Protein AF-A0A5C8QB79-F1 (afdb_monomer)

Foldseek 3Di:
DPPPPPVLDDPVLVVQLVVLVVVLVVQVVVLVVVCVVVVHDPVDDDPVSVVSNVVSVVVSVVSNVVSVVVSVVVVDPD

Solvent-accessible surface area (backbone atoms only — not comparable to full-atom values): 4676 Å² total; per-residue (Å²): 134,89,74,77,69,76,81,82,53,58,74,69,56,49,50,50,51,52,50,49,51,49,53,49,52,51,52,50,51,49,52,54,49,51,36,54,74,69,71,48,52,87,90,63,63,52,71,69,54,53,50,54,53,50,51,52,51,51,52,50,52,49,54,54,48,53,55,52,50,52,56,54,56,72,71,62,85,126

Sequence (78 aa):
MFTLGPRILGPGHRTALVWIAAAFCLGLSGILTWQAQRGQPVTSPDSATGFVLTALAVVAATATITVSLHVRARRRPG

pLDDT: mean 78.66, std 12.14, range [46.16, 91.56]

Radius of gyration: 16.86 Å; Cα contacts (8 Å, |Δi|>4): 30; chains: 1; bounding box: 34×18×47 Å

Mean predicted aligned error: 9.57 Å

Secondary structure (DSSP, 8-state):
-----GGGS-HHHHHHHHHHHHHHHHHHHHHHHHHHHTT--TTS--HHHHHHHHHHHHHHHHHHHHHHHHHHHHT---

Structure (mmCIF, N/CA/C/O backbone):
data_AF-A0A5C8QB79-F1
#
_entry.id   AF-A0A5C8QB79-F1
#
loop_
_atom_site.group_PDB
_atom_site.id
_atom_site.type_symbol
_atom_site.label_atom_id
_atom_site.label_alt_id
_atom_site.label_comp_id
_atom_site.label_asym_id
_atom_site.label_entity_id
_atom_site.label_seq_id
_atom_site.pdbx_PDB_ins_code
_atom_site.Cartn_x
_atom_site.Cartn_y
_atom_site.Cartn_z
_atom_site.occupancy
_atom_site.B_iso_or_equiv
_atom_site.auth_seq_id
_atom_site.auth_comp_id
_atom_site.auth_asym_id
_atom_site.auth_atom_id
_atom_site.pdbx_PDB_model_num
ATOM 1 N N . MET A 1 1 ? -17.035 5.049 -25.027 1.00 46.16 1 MET A N 1
ATOM 2 C CA . MET A 1 1 ? -16.621 3.856 -24.258 1.00 46.16 1 MET A CA 1
ATOM 3 C C . MET A 1 1 ? -15.097 3.870 -24.188 1.00 46.16 1 MET A C 1
ATOM 5 O O . MET A 1 1 ? -14.447 3.537 -25.167 1.00 46.16 1 MET A O 1
ATOM 9 N N . PHE A 1 2 ? -14.528 4.419 -23.109 1.00 48.53 2 PHE A N 1
ATOM 10 C CA . PHE A 1 2 ? -13.079 4.587 -22.932 1.00 48.53 2 PHE A CA 1
ATOM 11 C C . PHE A 1 2 ? -12.419 3.237 -22.627 1.00 48.53 2 PHE A C 1
ATOM 13 O O . PHE A 1 2 ? -12.107 2.921 -21.483 1.00 48.53 2 PHE A O 1
ATOM 20 N N . THR A 1 3 ? -12.193 2.416 -23.646 1.00 53.34 3 THR A N 1
ATOM 21 C CA . THR A 1 3 ? -11.269 1.287 -23.540 1.00 53.34 3 THR A CA 1
ATOM 22 C C . THR A 1 3 ? -9.865 1.831 -23.773 1.00 53.34 3 THR A C 1
ATOM 24 O O . THR A 1 3 ? -9.339 1.788 -24.883 1.00 53.34 3 THR A O 1
ATOM 27 N N . LEU A 1 4 ? -9.258 2.399 -22.724 1.00 56.19 4 LEU A N 1
ATOM 28 C CA . LEU A 1 4 ? -7.823 2.682 -22.715 1.00 56.19 4 LEU A CA 1
ATOM 29 C C . LEU A 1 4 ? -7.112 1.333 -22.901 1.00 56.19 4 LEU A C 1
ATOM 31 O O . LEU A 1 4 ? -6.984 0.541 -21.968 1.00 56.19 4 LEU A O 1
ATOM 35 N N . GLY A 1 5 ? -6.749 1.025 -24.146 1.00 49.91 5 GLY A N 1
ATOM 36 C CA . GLY A 1 5 ? -6.171 -0.252 -24.527 1.00 49.91 5 GLY A CA 1
ATOM 37 C C . GLY A 1 5 ? -4.945 -0.532 -23.657 1.00 49.91 5 GLY A C 1
ATOM 38 O O . GLY A 1 5 ? -3.981 0.234 -23.700 1.00 49.91 5 GLY A O 1
ATOM 39 N N . PRO A 1 6 ? -4.908 -1.633 -22.891 1.00 58.94 6 PRO A N 1
ATOM 40 C CA . PRO A 1 6 ? -3.874 -1.847 -21.880 1.00 58.94 6 PRO A CA 1
ATOM 41 C C . PRO A 1 6 ? -2.493 -2.178 -22.501 1.00 58.94 6 PRO A C 1
ATOM 43 O O . PRO A 1 6 ? -1.542 -2.557 -21.815 1.00 58.94 6 PRO A O 1
ATOM 46 N N . ARG A 1 7 ? -2.350 -2.055 -23.826 1.00 55.97 7 ARG A N 1
ATOM 47 C CA . ARG A 1 7 ? -1.180 -2.435 -24.634 1.00 55.97 7 ARG A CA 1
ATOM 48 C C . ARG A 1 7 ? 0.033 -1.502 -24.492 1.00 55.97 7 ARG A C 1
ATOM 50 O O . ARG A 1 7 ? 1.055 -1.751 -25.115 1.00 55.97 7 ARG A O 1
ATOM 57 N N . ILE A 1 8 ? -0.047 -0.454 -23.671 1.00 57.78 8 ILE A N 1
ATOM 58 C CA . ILE A 1 8 ? 1.033 0.535 -23.504 1.00 57.78 8 ILE A CA 1
ATOM 59 C C . ILE A 1 8 ? 2.058 0.100 -22.431 1.00 57.78 8 ILE A C 1
ATOM 61 O O . ILE A 1 8 ? 3.216 0.514 -22.489 1.00 57.78 8 ILE A O 1
ATOM 65 N N . LEU A 1 9 ? 1.705 -0.784 -21.492 1.00 60.09 9 LEU A N 1
ATOM 66 C CA . LEU A 1 9 ? 2.655 -1.327 -20.511 1.00 60.09 9 LEU A CA 1
ATOM 67 C C . LEU A 1 9 ? 3.110 -2.728 -20.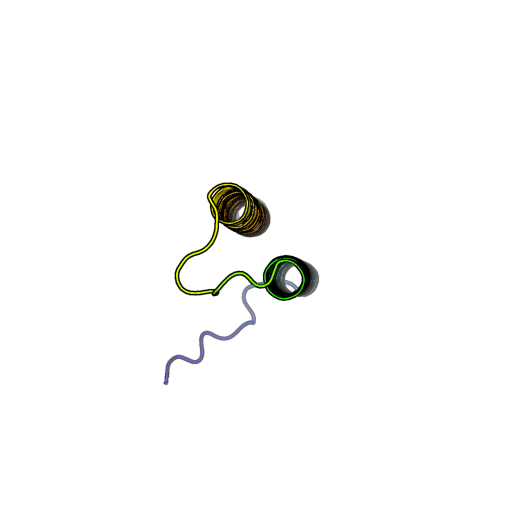930 1.00 60.09 9 LEU A C 1
ATOM 69 O O . LEU A 1 9 ? 2.282 -3.623 -21.092 1.00 60.09 9 LEU A O 1
ATOM 73 N N . GLY A 1 10 ? 4.425 -2.921 -21.080 1.00 67.88 10 GLY A N 1
ATOM 74 C CA . GLY A 1 10 ? 5.003 -4.239 -21.356 1.00 67.88 10 GLY A CA 1
ATOM 75 C C . GLY A 1 10 ? 4.621 -5.279 -20.283 1.00 67.88 10 GLY A C 1
ATOM 76 O O . GLY A 1 10 ? 4.330 -4.887 -19.147 1.00 67.88 10 GLY A O 1
ATOM 77 N N . PRO A 1 11 ? 4.643 -6.591 -20.597 1.00 72.44 11 PRO A N 1
ATOM 78 C CA . PRO A 1 11 ? 4.129 -7.657 -19.721 1.00 72.44 11 PRO A CA 1
ATOM 79 C C . PRO A 1 11 ? 4.675 -7.624 -18.281 1.00 72.44 11 PRO A C 1
ATOM 81 O O . PRO A 1 11 ? 3.926 -7.826 -17.323 1.00 72.44 11 PRO A O 1
ATOM 84 N N . GLY A 1 12 ? 5.957 -7.278 -18.114 1.00 73.62 12 GLY A N 1
ATOM 85 C CA . GLY A 1 12 ? 6.592 -7.147 -16.797 1.00 73.62 12 GLY A CA 1
ATOM 86 C C . GLY A 1 12 ? 6.055 -5.985 -15.951 1.00 73.62 12 GLY A C 1
ATOM 87 O O . GLY A 1 12 ? 5.891 -6.132 -14.745 1.00 73.62 12 GLY A O 1
ATOM 88 N N . HIS A 1 13 ? 5.695 -4.852 -16.565 1.00 78.12 13 HIS A N 1
ATOM 89 C CA . HIS A 1 13 ? 5.171 -3.689 -15.834 1.00 78.12 13 HIS A CA 1
ATOM 90 C C . HIS A 1 13 ? 3.730 -3.905 -15.376 1.00 78.12 13 HIS A C 1
ATOM 92 O O . HIS A 1 13 ? 3.366 -3.491 -14.279 1.00 78.12 13 HIS A O 1
ATOM 98 N N . ARG A 1 14 ? 2.913 -4.594 -16.185 1.00 79.94 14 ARG A N 1
ATOM 99 C CA . ARG A 1 14 ? 1.578 -5.017 -15.742 1.00 79.94 14 ARG A CA 1
ATOM 100 C C . ARG A 1 14 ? 1.664 -5.962 -14.551 1.00 79.94 14 ARG A C 1
ATOM 102 O O . ARG A 1 14 ? 0.945 -5.765 -13.583 1.00 79.94 14 ARG A O 1
ATOM 109 N N . THR A 1 15 ? 2.566 -6.940 -14.614 1.00 85.31 15 THR A N 1
ATOM 110 C CA . THR A 1 15 ? 2.800 -7.880 -13.510 1.00 85.31 15 THR A CA 1
ATOM 111 C C . THR A 1 15 ? 3.211 -7.136 -12.241 1.00 85.31 15 THR A C 1
ATOM 113 O O . THR A 1 15 ? 2.620 -7.364 -11.191 1.00 85.31 15 THR A O 1
ATOM 116 N N . ALA A 1 16 ? 4.139 -6.179 -12.340 1.00 82.56 16 ALA A N 1
ATOM 117 C CA . ALA A 1 16 ? 4.542 -5.350 -11.205 1.00 82.56 16 ALA A CA 1
ATOM 118 C C . ALA A 1 16 ? 3.370 -4.548 -10.609 1.00 82.56 16 ALA A C 1
ATOM 120 O O . ALA A 1 16 ? 3.200 -4.540 -9.395 1.00 82.56 16 ALA A O 1
ATOM 121 N N . LEU A 1 17 ? 2.524 -3.925 -11.438 1.00 83.19 17 LEU A N 1
ATOM 122 C CA . LEU A 1 17 ? 1.347 -3.193 -10.952 1.00 83.19 17 LEU A CA 1
ATOM 123 C C . LEU A 1 17 ? 0.315 -4.104 -10.285 1.00 83.19 17 LEU A C 1
ATOM 125 O O . LEU A 1 17 ? -0.251 -3.726 -9.264 1.00 83.19 17 LEU A O 1
ATOM 129 N N . VAL A 1 18 ? 0.086 -5.302 -10.829 1.00 89.25 18 VAL A N 1
ATOM 130 C CA . VAL A 1 18 ? -0.805 -6.294 -10.211 1.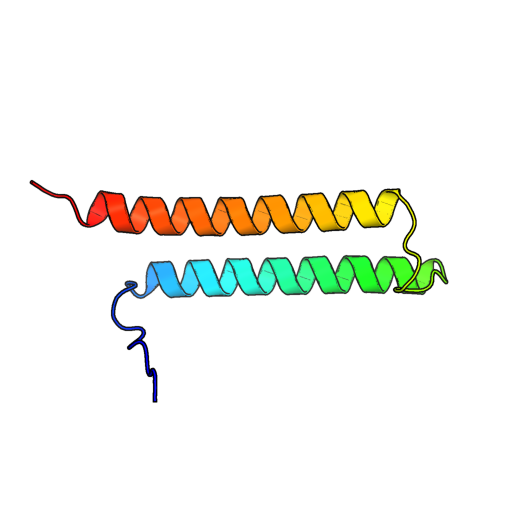00 89.25 18 VAL A CA 1
ATOM 131 C C . VAL A 1 18 ? -0.260 -6.723 -8.851 1.00 89.25 18 VAL A C 1
ATOM 133 O O . VAL A 1 18 ? -1.023 -6.780 -7.892 1.00 89.25 18 VAL A O 1
ATOM 136 N N . TRP A 1 19 ? 1.051 -6.943 -8.731 1.00 90.75 19 TRP A N 1
ATOM 137 C CA . TRP A 1 19 ? 1.683 -7.248 -7.44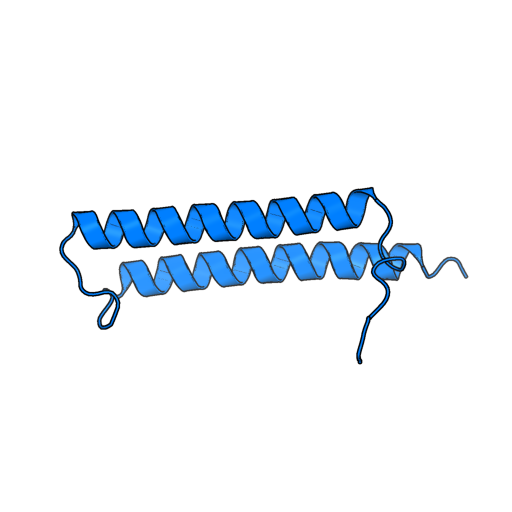6 1.00 90.75 19 TRP A CA 1
ATOM 138 C C . TRP A 1 19 ? 1.589 -6.095 -6.447 1.00 90.75 19 TRP A C 1
ATOM 140 O O . TRP A 1 19 ? 1.288 -6.338 -5.282 1.00 90.75 19 TRP A O 1
ATOM 150 N N . ILE A 1 20 ? 1.782 -4.848 -6.887 1.00 87.62 20 ILE A N 1
ATOM 151 C CA . ILE A 1 20 ? 1.599 -3.662 -6.035 1.00 87.62 20 ILE A CA 1
ATOM 152 C C . ILE A 1 20 ? 0.148 -3.583 -5.544 1.00 87.62 20 ILE A C 1
ATOM 154 O O . ILE A 1 20 ? -0.085 -3.388 -4.352 1.00 87.62 20 ILE A O 1
ATOM 158 N N . ALA A 1 21 ? -0.826 -3.783 -6.435 1.00 85.81 21 ALA A N 1
ATOM 159 C CA . ALA A 1 21 ? -2.242 -3.778 -6.081 1.00 85.81 21 ALA A CA 1
ATOM 160 C C . ALA A 1 21 ? -2.598 -4.918 -5.113 1.00 85.81 21 ALA A C 1
ATOM 162 O O . ALA A 1 21 ? -3.311 -4.693 -4.136 1.00 85.81 21 ALA A O 1
ATOM 163 N N . ALA A 1 22 ? -2.067 -6.120 -5.345 1.00 89.81 22 ALA A N 1
ATOM 164 C CA . ALA A 1 22 ? -2.258 -7.267 -4.464 1.00 89.81 22 ALA A CA 1
ATOM 165 C C . ALA A 1 22 ? -1.659 -7.012 -3.074 1.00 89.81 22 ALA A C 1
ATOM 167 O O . ALA A 1 22 ? -2.337 -7.224 -2.073 1.00 89.81 22 ALA A O 1
ATOM 168 N N . ALA A 1 23 ? -0.430 -6.491 -3.001 1.00 88.38 23 ALA A N 1
ATOM 169 C CA . ALA A 1 23 ? 0.222 -6.144 -1.741 1.00 88.38 23 ALA A CA 1
ATOM 170 C C . ALA A 1 23 ? -0.544 -5.050 -0.982 1.00 88.38 23 ALA A C 1
ATOM 172 O O . ALA A 1 23 ? -0.729 -5.157 0.229 1.00 88.38 23 ALA A O 1
ATOM 173 N N . PHE A 1 24 ? -1.046 -4.033 -1.689 1.00 88.62 24 PHE A N 1
ATOM 174 C CA . PHE A 1 24 ? -1.888 -2.995 -1.097 1.00 88.62 24 PHE A CA 1
ATOM 175 C C . PHE A 1 24 ? -3.193 -3.572 -0.539 1.00 88.62 24 PHE A C 1
ATOM 177 O O . PHE A 1 24 ? -3.565 -3.277 0.593 1.00 88.62 24 PHE A O 1
ATOM 184 N N . CYS A 1 25 ? -3.867 -4.435 -1.302 1.00 89.62 25 CYS A N 1
ATOM 185 C CA . CYS A 1 25 ? -5.109 -5.076 -0.875 1.00 89.62 25 CYS A CA 1
ATOM 186 C C . CYS A 1 25 ? -4.892 -5.998 0.337 1.00 89.62 25 CYS A C 1
ATOM 188 O O . CYS A 1 25 ? -5.690 -5.989 1.276 1.00 89.62 25 CYS A O 1
ATOM 190 N N . LEU A 1 26 ? -3.780 -6.737 0.357 1.00 91.50 26 LEU A N 1
ATOM 191 C CA . LEU A 1 26 ? -3.392 -7.596 1.475 1.00 91.50 26 LEU A CA 1
ATOM 192 C C . LEU A 1 26 ? -3.063 -6.763 2.721 1.00 91.50 26 LEU A C 1
ATOM 194 O O . LEU A 1 26 ? -3.570 -7.060 3.802 1.00 91.50 26 LEU A O 1
ATOM 198 N N . GLY A 1 27 ? -2.298 -5.679 2.567 1.00 88.75 27 GLY A N 1
ATOM 199 C CA . GLY A 1 27 ? -2.009 -4.735 3.647 1.00 88.75 27 GLY A CA 1
ATOM 200 C C . GLY A 1 27 ? -3.280 -4.109 4.222 1.00 88.75 27 GLY A C 1
ATOM 201 O O . GLY A 1 27 ? -3.472 -4.115 5.436 1.00 88.75 27 GLY A O 1
ATOM 202 N N . LEU A 1 28 ? -4.190 -3.649 3.359 1.00 88.75 28 LEU A N 1
ATOM 203 C CA . LEU A 1 28 ? -5.470 -3.078 3.773 1.00 88.75 28 LEU A CA 1
ATOM 204 C C . LEU A 1 28 ? -6.319 -4.104 4.534 1.00 88.75 28 LEU A C 1
ATOM 206 O O . LEU A 1 28 ? -6.830 -3.802 5.610 1.00 88.75 28 LEU A O 1
ATOM 210 N N . SER A 1 29 ? -6.416 -5.329 4.017 1.00 90.56 29 SER A N 1
ATOM 211 C CA . SER A 1 29 ? -7.149 -6.422 4.668 1.00 90.56 29 SER A CA 1
ATOM 212 C C . SER A 1 29 ? -6.562 -6.757 6.041 1.00 90.56 29 SER A C 1
ATOM 214 O O . SER A 1 29 ? -7.309 -6.945 7.001 1.00 90.56 29 SER A O 1
ATOM 216 N N . GLY A 1 30 ? -5.232 -6.770 6.166 1.00 89.94 30 GLY A N 1
ATOM 217 C CA . GLY A 1 30 ? -4.540 -6.965 7.440 1.00 89.94 30 GLY A CA 1
ATOM 218 C C . GLY A 1 30 ? -4.837 -5.855 8.450 1.00 89.94 30 GLY A C 1
ATOM 219 O O . GLY A 1 30 ? -5.159 -6.151 9.599 1.00 89.94 30 GLY A O 1
ATOM 220 N N . ILE A 1 31 ? -4.812 -4.588 8.022 1.00 87.19 31 ILE A N 1
ATOM 221 C CA . ILE A 1 31 ? -5.147 -3.438 8.880 1.00 87.19 31 ILE A CA 1
ATOM 222 C C . ILE A 1 31 ? -6.605 -3.511 9.347 1.00 87.19 31 ILE A C 1
ATOM 224 O O . ILE A 1 31 ? -6.877 -3.324 10.532 1.00 87.19 31 ILE A O 1
ATOM 228 N N . LEU A 1 32 ? -7.541 -3.816 8.445 1.00 86.00 32 LEU A N 1
ATOM 229 C CA . LEU A 1 32 ? -8.959 -3.963 8.787 1.00 86.00 32 LEU A CA 1
ATOM 230 C C . LEU A 1 32 ? -9.196 -5.143 9.736 1.00 86.00 32 LEU A C 1
ATOM 232 O O . LEU A 1 32 ? -9.975 -5.030 10.6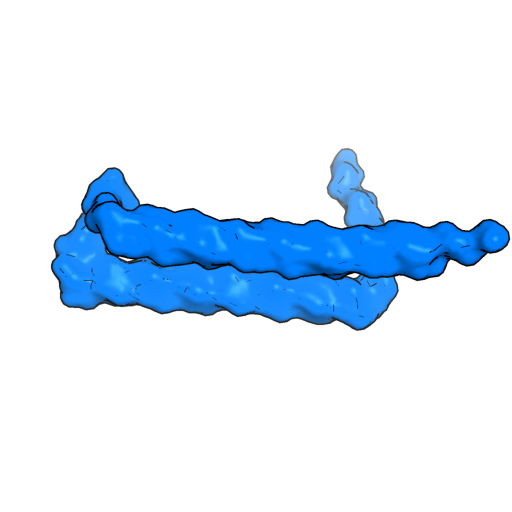78 1.00 86.00 32 LEU A O 1
ATOM 236 N N . THR A 1 33 ? -8.481 -6.251 9.539 1.00 89.06 33 THR A N 1
ATOM 237 C CA . THR A 1 33 ? -8.538 -7.408 10.444 1.00 89.06 33 THR A CA 1
ATOM 238 C C . THR A 1 33 ? -7.989 -7.053 11.822 1.00 89.06 33 THR A C 1
ATOM 240 O O . THR A 1 33 ? -8.593 -7.400 12.835 1.00 89.06 33 THR A O 1
ATOM 243 N N . TRP A 1 34 ? -6.884 -6.308 11.882 1.00 83.88 34 TRP A N 1
ATOM 244 C CA . TRP A 1 34 ? -6.341 -5.808 13.142 1.00 83.88 34 TRP A CA 1
ATOM 245 C C . TRP A 1 34 ? -7.343 -4.880 13.845 1.00 83.88 34 TRP A C 1
ATOM 247 O O . TRP A 1 34 ? -7.606 -5.039 15.037 1.00 83.88 34 TRP A O 1
ATOM 257 N N .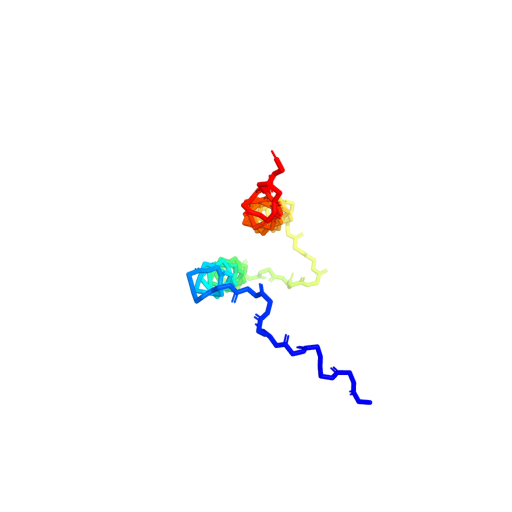 GLN A 1 35 ? -7.967 -3.953 13.117 1.00 84.81 35 GLN A N 1
ATOM 258 C CA . GLN A 1 35 ? -9.032 -3.102 13.660 1.00 84.81 35 GLN A CA 1
ATOM 259 C C . GLN A 1 35 ? -10.200 -3.920 14.221 1.00 84.81 35 GLN A C 1
ATOM 261 O O . GLN A 1 35 ? -10.638 -3.657 15.343 1.00 84.81 35 GLN A O 1
ATOM 266 N N . ALA A 1 36 ? -10.639 -4.951 13.496 1.00 84.75 36 ALA A N 1
ATOM 267 C CA . ALA A 1 36 ? -11.699 -5.850 13.938 1.00 84.75 36 ALA A CA 1
ATOM 268 C C . ALA A 1 36 ? -11.319 -6.606 15.222 1.00 84.75 36 ALA A C 1
ATOM 270 O O . ALA A 1 36 ? -12.128 -6.688 16.143 1.00 84.75 36 ALA A O 1
ATOM 271 N N . GLN A 1 37 ? -10.075 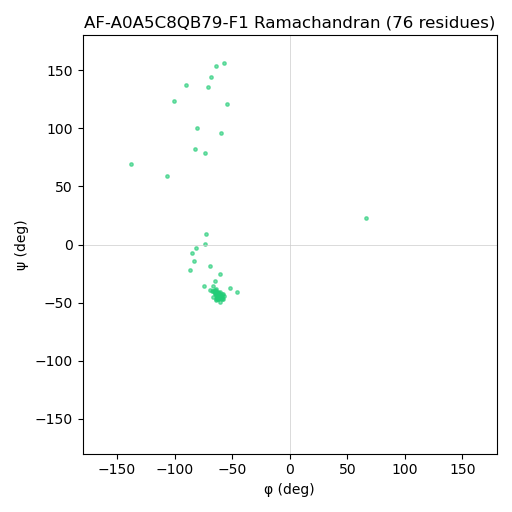-7.085 15.333 1.00 86.38 37 GLN A N 1
ATOM 272 C CA . GLN A 1 37 ? -9.576 -7.734 16.552 1.00 86.38 37 GLN A CA 1
ATOM 273 C C . GLN A 1 37 ? -9.516 -6.784 17.755 1.00 86.38 37 GLN A C 1
ATOM 275 O O . GLN A 1 37 ? -9.708 -7.225 18.885 1.00 86.38 37 GLN A O 1
ATOM 280 N N . ARG A 1 38 ? -9.275 -5.485 17.536 1.00 82.12 38 ARG A N 1
ATOM 281 C CA . ARG A 1 38 ? -9.332 -4.472 18.605 1.00 82.12 38 ARG A CA 1
ATOM 282 C C . ARG A 1 38 ? -10.752 -3.990 18.922 1.00 82.12 38 ARG A C 1
ATOM 284 O O . ARG A 1 38 ? -10.907 -3.156 19.809 1.00 82.12 38 ARG A O 1
ATOM 291 N N . GLY A 1 39 ? -11.771 -4.464 18.201 1.00 81.00 39 GLY A N 1
ATOM 292 C CA . GLY A 1 39 ? -13.155 -4.018 18.368 1.00 81.00 39 GLY A CA 1
ATOM 293 C C . GLY A 1 39 ? -13.385 -2.556 17.970 1.00 81.00 39 GLY A C 1
ATOM 294 O O . GLY A 1 39 ? -14.324 -1.934 18.463 1.00 81.00 39 GLY A O 1
ATOM 295 N N . GLN A 1 40 ? -12.527 -1.984 17.118 1.00 77.31 40 GLN A N 1
ATOM 296 C CA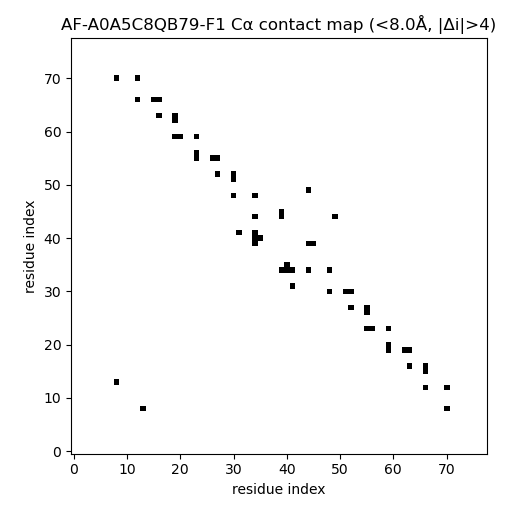 . GLN A 1 40 ? -12.626 -0.577 16.731 1.00 77.31 40 GLN A CA 1
ATOM 297 C C . GLN A 1 40 ? -13.505 -0.385 15.486 1.00 77.31 40 GLN A C 1
ATOM 299 O O . GLN A 1 40 ? -13.390 -1.151 14.524 1.00 77.31 40 GLN A O 1
ATOM 304 N N . PRO A 1 41 ? -14.380 0.638 15.471 1.00 74.12 41 PRO A N 1
ATOM 305 C CA . PRO A 1 41 ? -15.208 0.942 14.314 1.00 74.12 41 PRO A CA 1
ATOM 306 C C . PRO A 1 41 ? -14.368 1.523 13.171 1.00 74.12 41 PRO A C 1
ATOM 308 O O . PRO A 1 41 ? -13.582 2.448 13.358 1.00 74.12 41 PRO A O 1
ATOM 311 N N . VAL A 1 42 ? -14.614 1.045 11.948 1.00 69.25 42 VAL A N 1
ATOM 312 C CA . VAL A 1 42 ? -13.927 1.512 10.724 1.00 69.25 42 VAL A CA 1
ATOM 313 C C . VAL A 1 42 ? -14.155 3.011 10.463 1.00 69.25 42 VAL A C 1
ATOM 315 O O . VAL A 1 42 ? -13.334 3.663 9.826 1.00 69.25 42 VAL A O 1
ATOM 318 N N . THR A 1 43 ? -15.256 3.571 10.972 1.00 73.12 43 THR A N 1
ATOM 319 C CA . THR A 1 43 ? -15.632 4.987 10.831 1.00 73.12 43 THR A CA 1
ATOM 320 C C . THR A 1 43 ? -14.958 5.916 11.842 1.00 73.12 43 THR A C 1
ATOM 322 O O . THR A 1 43 ? -14.983 7.129 11.646 1.00 73.12 43 THR A O 1
ATOM 325 N N . SER A 1 44 ? -14.345 5.381 12.902 1.00 68.62 44 SER A N 1
ATOM 326 C CA . SER A 1 44 ? -13.560 6.151 13.874 1.00 68.62 44 SER A CA 1
ATOM 327 C C . SER A 1 44 ? -12.284 5.377 14.230 1.00 68.62 44 SER A C 1
ATOM 329 O O . SER A 1 44 ? -12.164 4.830 15.329 1.00 68.62 44 SER A O 1
ATOM 331 N N . PRO A 1 45 ? -11.350 5.257 13.267 1.00 66.25 45 PRO A N 1
ATOM 332 C CA . PRO A 1 45 ? -10.104 4.544 13.485 1.00 66.25 45 PRO A CA 1
ATOM 333 C C . PRO A 1 45 ? -9.217 5.309 14.470 1.00 66.25 45 PRO A C 1
ATOM 335 O O . PRO A 1 45 ? -9.149 6.538 14.449 1.00 66.25 45 PRO A O 1
ATOM 338 N N . ASP A 1 46 ? -8.486 4.570 15.301 1.00 78.19 46 ASP A N 1
ATOM 339 C CA . ASP A 1 46 ? -7.447 5.150 16.149 1.00 78.19 46 ASP A CA 1
ATOM 340 C C . ASP A 1 46 ? -6.311 5.757 15.305 1.00 78.19 46 ASP A C 1
ATOM 342 O O . ASP A 1 46 ? -6.026 5.342 14.177 1.00 78.19 46 ASP A O 1
ATOM 346 N N . SER A 1 47 ? -5.636 6.742 15.889 1.00 79.75 47 SER A N 1
ATOM 347 C CA . SER A 1 47 ? -4.457 7.437 15.376 1.00 79.75 47 SER A CA 1
ATOM 348 C C . SER A 1 47 ? -3.392 6.491 14.804 1.00 79.75 47 SER A C 1
ATOM 350 O O . SER A 1 47 ? -2.855 6.749 13.724 1.00 79.75 47 SER A O 1
ATOM 352 N N . ALA A 1 48 ? -3.141 5.353 15.463 1.00 80.56 48 ALA A N 1
ATOM 353 C CA . ALA A 1 48 ? -2.209 4.334 14.985 1.00 80.56 48 ALA A CA 1
ATOM 354 C C . ALA A 1 48 ? -2.653 3.723 13.644 1.00 80.56 48 ALA A C 1
ATOM 356 O O . ALA A 1 48 ? -1.849 3.564 12.727 1.00 80.56 48 ALA A O 1
ATOM 357 N N . THR A 1 49 ? -3.942 3.432 13.486 1.00 80.56 49 THR A N 1
ATOM 358 C CA . THR A 1 49 ? -4.511 2.886 12.245 1.00 80.56 49 THR A CA 1
ATOM 359 C C . THR A 1 49 ? -4.499 3.917 11.131 1.00 80.56 49 THR A C 1
ATOM 361 O O . THR A 1 49 ? -4.160 3.582 9.996 1.00 80.56 49 THR A O 1
ATOM 364 N N . GLY A 1 50 ? -4.783 5.182 11.453 1.00 80.00 50 GLY A N 1
ATOM 365 C CA . GLY A 1 50 ? -4.631 6.289 10.509 1.00 80.00 50 GLY A CA 1
ATOM 366 C C . GLY A 1 50 ? -3.195 6.408 9.988 1.00 80.00 50 GLY A C 1
ATOM 367 O O . GLY A 1 50 ? -2.981 6.546 8.779 1.00 80.00 50 GLY A O 1
ATOM 368 N N . PHE A 1 51 ? -2.203 6.272 10.874 1.00 85.12 51 PHE A N 1
ATOM 369 C CA . PHE A 1 51 ? -0.791 6.297 10.492 1.00 85.12 51 PHE A CA 1
ATOM 370 C C . PHE A 1 51 ? -0.423 5.127 9.570 1.00 85.12 51 PHE A C 1
ATOM 372 O O . PHE A 1 51 ? 0.177 5.338 8.515 1.00 85.12 51 PHE A O 1
ATOM 379 N N . VAL A 1 52 ? -0.833 3.903 9.917 1.00 86.69 52 VAL A N 1
ATOM 380 C CA . VAL A 1 52 ? -0.527 2.703 9.120 1.00 86.69 52 VAL A CA 1
ATOM 381 C C . VAL A 1 52 ? -1.215 2.744 7.749 1.00 86.69 52 VAL A C 1
ATOM 383 O O . VAL A 1 52 ? -0.584 2.413 6.745 1.00 86.69 52 VAL A O 1
ATOM 386 N N . LEU A 1 53 ? -2.466 3.210 7.668 1.00 84.38 53 LEU A N 1
ATOM 387 C CA . LEU A 1 53 ? -3.168 3.405 6.391 1.00 84.38 53 LEU A CA 1
ATOM 388 C C . LEU A 1 53 ? -2.462 4.436 5.505 1.00 84.38 53 LEU A C 1
ATOM 390 O O . LEU A 1 53 ? -2.272 4.200 4.311 1.00 84.38 53 LEU A O 1
ATOM 394 N N . THR A 1 54 ? -2.038 5.557 6.091 1.00 86.56 54 THR A N 1
ATOM 395 C CA . THR A 1 54 ? -1.315 6.607 5.363 1.00 86.56 54 THR A CA 1
ATOM 396 C C . THR A 1 54 ? 0.021 6.085 4.844 1.00 86.56 54 THR A C 1
ATOM 398 O O . THR A 1 54 ? 0.334 6.257 3.667 1.00 86.56 54 THR A O 1
ATOM 401 N N . ALA A 1 55 ? 0.785 5.381 5.682 1.00 88.75 55 ALA A N 1
ATOM 402 C CA . ALA A 1 55 ? 2.043 4.760 5.279 1.00 88.75 55 ALA A CA 1
ATOM 403 C C . ALA A 1 55 ? 1.838 3.754 4.132 1.00 88.75 55 ALA A C 1
ATOM 405 O O . ALA A 1 55 ? 2.574 3.787 3.144 1.00 88.75 55 ALA A O 1
ATOM 406 N N . LEU A 1 56 ? 0.799 2.914 4.213 1.00 87.50 56 LEU A N 1
ATOM 407 C CA . LEU A 1 56 ? 0.465 1.954 3.160 1.00 87.50 56 LEU A CA 1
ATOM 408 C C . LEU A 1 56 ? 0.134 2.654 1.830 1.00 87.50 56 LEU A C 1
ATOM 410 O O . LEU A 1 56 ? 0.619 2.238 0.774 1.00 87.50 56 LEU A O 1
ATOM 414 N N . ALA A 1 57 ? -0.642 3.740 1.874 1.00 87.75 57 ALA A N 1
ATOM 415 C CA . ALA A 1 57 ? -0.969 4.540 0.695 1.00 87.75 57 ALA A CA 1
ATOM 416 C C . ALA A 1 57 ? 0.277 5.193 0.074 1.00 87.75 57 ALA A C 1
ATOM 418 O O . ALA A 1 57 ? 0.453 5.146 -1.146 1.00 87.75 57 ALA A O 1
ATOM 419 N N . VAL A 1 58 ? 1.174 5.745 0.897 1.00 91.56 58 VAL A N 1
ATOM 420 C CA . VAL A 1 58 ? 2.431 6.361 0.439 1.00 91.56 58 VAL A CA 1
ATOM 421 C C . VAL A 1 58 ? 3.332 5.333 -0.243 1.00 91.56 58 VAL A C 1
ATOM 423 O O . VAL A 1 58 ? 3.863 5.606 -1.322 1.00 91.56 58 VAL A O 1
ATOM 426 N N . VAL A 1 59 ? 3.475 4.135 0.329 1.00 90.00 59 VAL A N 1
ATOM 427 C CA . VAL A 1 59 ? 4.279 3.057 -0.267 1.00 90.00 59 VAL A CA 1
ATOM 428 C C . VAL A 1 59 ? 3.704 2.630 -1.619 1.00 90.00 59 VAL A C 1
ATOM 430 O O . VAL A 1 59 ? 4.444 2.557 -2.603 1.00 90.00 59 VAL A O 1
ATOM 433 N N . ALA A 1 60 ? 2.388 2.411 -1.705 1.00 87.12 60 ALA A N 1
ATOM 434 C CA . ALA A 1 60 ? 1.736 2.021 -2.955 1.00 87.12 60 ALA A CA 1
ATOM 435 C C . ALA A 1 60 ? 1.841 3.110 -4.037 1.00 87.12 60 ALA A C 1
ATOM 437 O O . ALA A 1 60 ? 2.139 2.805 -5.199 1.00 87.12 60 ALA A O 1
ATOM 438 N N . ALA A 1 61 ? 1.656 4.380 -3.663 1.00 87.12 61 ALA A N 1
ATOM 439 C CA . ALA A 1 61 ? 1.824 5.513 -4.568 1.00 87.12 61 ALA A CA 1
ATOM 440 C C . ALA A 1 61 ? 3.267 5.603 -5.077 1.00 87.12 61 ALA A C 1
ATOM 442 O O . ALA A 1 61 ? 3.489 5.703 -6.285 1.00 87.12 61 ALA A O 1
ATOM 443 N N . THR A 1 62 ? 4.248 5.484 -4.180 1.00 88.94 62 THR A N 1
ATOM 444 C CA . THR A 1 62 ? 5.674 5.538 -4.530 1.00 88.94 62 THR A CA 1
ATOM 445 C C . THR A 1 62 ? 6.038 4.414 -5.493 1.00 88.94 62 THR A C 1
ATOM 447 O O . THR A 1 62 ? 6.587 4.685 -6.557 1.00 88.94 62 THR A O 1
ATOM 450 N N . ALA A 1 63 ? 5.653 3.171 -5.192 1.00 85.00 63 ALA A N 1
ATOM 451 C CA . ALA A 1 63 ? 5.917 2.027 -6.062 1.00 85.00 63 ALA A CA 1
ATOM 452 C C . ALA A 1 63 ? 5.296 2.210 -7.460 1.00 85.00 63 ALA A C 1
ATOM 454 O O . ALA A 1 63 ? 5.950 1.971 -8.478 1.00 85.00 63 ALA A O 1
ATOM 455 N N . THR A 1 64 ? 4.058 2.707 -7.522 1.00 84.38 64 THR A N 1
ATOM 456 C CA . THR A 1 64 ? 3.365 2.986 -8.788 1.00 84.38 64 THR A CA 1
ATOM 457 C C . THR A 1 64 ? 4.070 4.083 -9.591 1.00 84.38 64 THR A C 1
ATOM 459 O O . THR A 1 64 ? 4.245 3.948 -10.808 1.00 84.38 64 THR A O 1
ATOM 462 N N . ILE A 1 65 ? 4.517 5.154 -8.927 1.00 88.12 65 ILE A N 1
ATOM 463 C CA . ILE A 1 6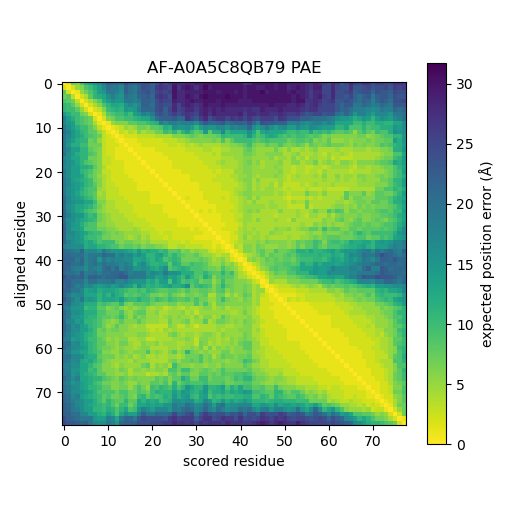5 ? 5.275 6.247 -9.548 1.00 88.12 65 ILE A CA 1
ATOM 464 C C . ILE A 1 65 ? 6.616 5.729 -10.069 1.00 88.12 65 ILE A C 1
ATOM 466 O O . ILE A 1 65 ? 6.932 5.977 -11.229 1.00 88.12 65 ILE A O 1
ATOM 470 N N . THR A 1 66 ? 7.373 4.963 -9.281 1.00 87.75 66 THR A N 1
ATOM 471 C CA . THR A 1 66 ? 8.667 4.398 -9.697 1.00 87.75 66 THR A CA 1
ATOM 472 C C . THR A 1 66 ? 8.522 3.521 -10.937 1.00 87.75 66 THR A C 1
ATOM 474 O O . THR A 1 66 ? 9.259 3.702 -11.908 1.00 87.75 66 THR A O 1
ATOM 477 N N . VAL A 1 67 ? 7.526 2.629 -10.961 1.00 84.69 67 VAL A N 1
ATOM 478 C CA . VAL A 1 67 ? 7.219 1.795 -12.136 1.00 84.69 67 VAL A CA 1
ATOM 479 C C . VAL A 1 67 ? 6.862 2.671 -13.342 1.00 84.69 67 VAL A C 1
ATOM 481 O O . VAL A 1 67 ? 7.358 2.441 -14.445 1.00 84.69 67 VAL A O 1
ATOM 484 N N . SER A 1 68 ? 6.057 3.716 -13.146 1.00 81.62 68 SER A N 1
ATOM 485 C CA . SER A 1 68 ? 5.639 4.632 -14.217 1.00 81.62 68 SER A CA 1
ATOM 486 C C . SER A 1 68 ? 6.794 5.475 -14.772 1.00 81.62 68 SER A C 1
ATOM 488 O O . SER A 1 68 ? 6.898 5.672 -15.987 1.00 81.62 68 SER A O 1
ATOM 490 N N . LEU A 1 69 ? 7.684 5.957 -13.902 1.00 86.00 69 LEU A N 1
ATOM 491 C CA . LEU A 1 69 ? 8.887 6.694 -14.282 1.00 86.00 69 LEU A CA 1
ATOM 492 C C . LEU A 1 69 ? 9.865 5.794 -15.036 1.00 86.00 69 LEU A C 1
ATOM 494 O O . LEU A 1 69 ? 10.403 6.221 -16.055 1.00 86.00 69 LEU A O 1
ATOM 498 N N . HIS A 1 70 ? 10.025 4.538 -14.614 1.00 82.56 70 HIS A N 1
ATOM 499 C CA . HIS A 1 70 ? 10.861 3.561 -15.318 1.00 82.56 70 HIS A CA 1
ATOM 500 C C . HIS A 1 70 ? 10.355 3.287 -16.739 1.00 82.56 70 HIS A C 1
ATOM 502 O O . HIS A 1 70 ? 11.141 3.275 -17.690 1.00 82.56 70 HIS A O 1
ATOM 508 N N . VAL A 1 71 ? 9.032 3.162 -16.916 1.00 79.75 71 VAL A N 1
ATOM 509 C CA . VAL A 1 71 ? 8.409 3.062 -18.249 1.00 79.75 71 VAL A CA 1
ATOM 510 C C . VAL A 1 71 ? 8.714 4.300 -19.093 1.00 79.75 71 VAL A C 1
ATOM 512 O O . VAL A 1 71 ? 9.062 4.167 -20.267 1.00 79.75 71 VAL A O 1
ATOM 515 N N . ARG A 1 72 ? 8.584 5.506 -18.522 1.00 77.94 72 ARG A N 1
ATOM 516 C CA . ARG A 1 72 ? 8.866 6.763 -19.237 1.00 77.94 72 ARG A CA 1
ATOM 517 C C . ARG A 1 72 ? 10.338 6.889 -19.626 1.00 77.94 72 ARG A C 1
ATOM 519 O O . ARG A 1 72 ? 10.614 7.285 -20.754 1.00 77.94 72 ARG A O 1
ATOM 526 N N . ALA A 1 73 ? 11.257 6.526 -18.734 1.00 79.00 73 ALA A N 1
ATOM 527 C CA . ALA A 1 73 ? 12.694 6.580 -18.979 1.00 79.00 73 ALA A CA 1
ATOM 528 C C . ALA A 1 73 ? 13.107 5.628 -20.112 1.00 79.00 73 ALA A C 1
ATOM 530 O O . ALA A 1 73 ? 13.801 6.041 -21.036 1.00 79.00 73 ALA A O 1
ATOM 531 N N . ARG A 1 74 ? 12.593 4.389 -20.125 1.00 72.31 74 ARG A N 1
ATOM 532 C CA . ARG A 1 74 ? 12.875 3.430 -21.211 1.00 72.31 74 ARG A CA 1
ATOM 533 C C . ARG A 1 74 ? 12.250 3.795 -22.560 1.00 72.31 74 ARG A C 1
ATOM 535 O O . ARG A 1 74 ? 12.681 3.271 -23.579 1.00 72.31 74 ARG A O 1
ATOM 542 N N . ARG A 1 75 ? 11.242 4.673 -22.580 1.00 67.25 75 ARG A N 1
ATOM 543 C CA . ARG A 1 75 ? 10.619 5.189 -23.812 1.00 67.25 75 ARG A CA 1
ATOM 544 C C . ARG A 1 75 ? 11.348 6.392 -24.418 1.00 67.25 75 ARG A C 1
ATOM 546 O O . ARG A 1 75 ? 10.974 6.789 -25.515 1.00 67.25 75 ARG A O 1
ATOM 553 N N . ARG A 1 76 ? 12.358 6.959 -23.745 1.00 63.69 76 ARG A N 1
ATOM 554 C CA . ARG A 1 76 ? 13.197 8.055 -24.262 1.00 63.69 76 ARG A CA 1
ATOM 555 C C . ARG A 1 76 ? 14.621 7.600 -24.656 1.00 63.69 76 ARG A C 1
ATOM 557 O O . ARG A 1 76 ? 15.574 8.132 -24.094 1.00 63.69 76 ARG A O 1
ATOM 564 N N . PRO A 1 77 ? 14.823 6.643 -25.582 1.00 52.94 77 PRO A N 1
ATOM 565 C CA . PRO A 1 77 ? 16.092 6.556 -26.289 1.00 52.94 77 PRO A CA 1
ATOM 566 C C . PRO A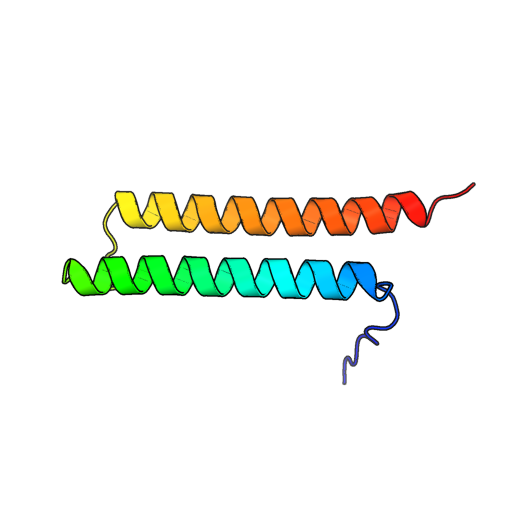 1 77 ? 16.059 7.595 -27.421 1.00 52.94 77 PRO A C 1
ATOM 568 O O . PRO A 1 77 ? 15.373 7.396 -28.423 1.00 52.94 77 PRO A O 1
ATOM 571 N N . GLY A 1 78 ? 16.707 8.736 -27.196 1.00 48.53 78 GLY A N 1
ATOM 572 C CA . GLY A 1 78 ? 17.032 9.736 -28.214 1.00 48.53 78 GLY A CA 1
ATOM 573 C C . GLY A 1 78 ? 18.537 9.776 -28.384 1.00 48.53 78 GLY A C 1
ATOM 574 O O . GLY A 1 78 ? 19.210 9.743 -27.329 1.00 48.53 78 GLY A O 1
#

Nearest PDB structures (foldseek):
  4bpd-assembly2_D  TM=5.934E-01  e=5.429E+00  Escherichia coli K-12
  4uxz-assembly1_C  TM=5.300E-01  e=6.168E+00  Escherichia coli K-12
  4d2e-assembly1_C  TM=5.253E-01  e=9.046E+00  Escherichia coli K-12
  6jyi-assembly1_B  TM=4.832E-01  e=8.487E+00  Bacillus cereus ATCC 14579